Protein AF-A0A7V4EBX0-F1 (afdb_monomer_lite)

Radius of gyration: 22.12 Å; chains: 1; bounding box: 47×31×66 Å

Structure (mmCIF, N/CA/C/O backbone):
data_AF-A0A7V4EBX0-F1
#
_entry.id   AF-A0A7V4EBX0-F1
#
loop_
_atom_site.group_PDB
_atom_site.id
_atom_site.type_symbol
_atom_site.label_atom_id
_atom_site.label_alt_id
_atom_site.label_comp_id
_atom_site.label_asym_id
_atom_site.label_entity_id
_atom_site.label_seq_id
_atom_site.pdbx_PDB_ins_code
_atom_site.Cartn_x
_atom_site.Cartn_y
_atom_site.Cartn_z
_atom_site.occupancy
_atom_site.B_iso_or_equiv
_atom_site.auth_seq_id
_atom_site.auth_comp_id
_atom_site.auth_asym_id
_atom_site.auth_atom_id
_atom_site.pdbx_PDB_model_num
ATOM 1 N N . MET A 1 1 ? -22.750 -4.318 13.304 1.00 51.66 1 MET A N 1
ATOM 2 C CA . MET A 1 1 ? -22.038 -4.734 12.070 1.00 51.66 1 MET A CA 1
ATOM 3 C C . MET A 1 1 ? -20.735 -5.396 12.504 1.00 51.66 1 MET A C 1
ATOM 5 O O . MET A 1 1 ? -20.062 -4.821 13.344 1.00 51.66 1 MET A O 1
ATOM 9 N N . GLY A 1 2 ? -20.426 -6.618 12.056 1.00 66.38 2 GLY A N 1
ATOM 10 C CA . GLY A 1 2 ? -19.280 -7.382 12.578 1.00 66.38 2 GLY A CA 1
ATOM 11 C C . GLY A 1 2 ? -17.924 -6.744 12.249 1.00 66.38 2 GLY A C 1
ATOM 12 O O . GLY A 1 2 ? -17.734 -6.240 11.143 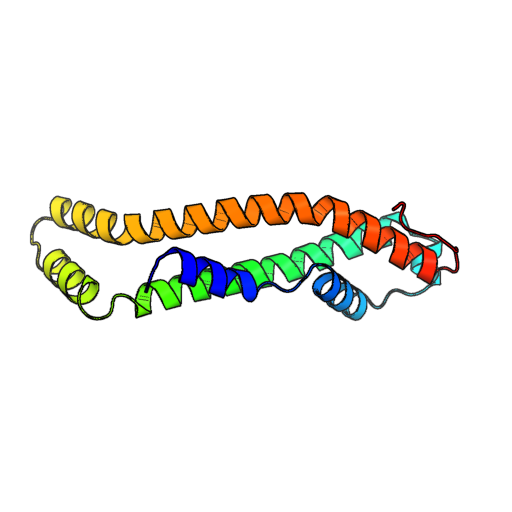1.00 66.38 2 GLY A O 1
ATOM 13 N N . ARG A 1 3 ? -16.987 -6.804 13.201 1.00 66.81 3 ARG A N 1
ATOM 14 C CA . ARG A 1 3 ? -15.627 -6.233 13.151 1.00 66.81 3 ARG A CA 1
ATOM 15 C C . ARG A 1 3 ? -14.859 -6.555 11.856 1.00 66.81 3 ARG A C 1
ATOM 17 O O . ARG A 1 3 ? -14.200 -5.691 11.284 1.00 66.81 3 ARG A O 1
ATOM 24 N N . GLU A 1 4 ? -15.018 -7.773 11.340 1.00 68.50 4 GLU A N 1
ATOM 25 C CA . GLU A 1 4 ? -14.403 -8.226 10.085 1.00 68.50 4 GLU A CA 1
ATOM 26 C C . GLU A 1 4 ? -14.918 -7.501 8.836 1.00 68.50 4 GLU A C 1
ATOM 28 O O . GLU A 1 4 ? -14.140 -7.247 7.916 1.00 68.50 4 GLU A O 1
ATOM 33 N N . LYS A 1 5 ? -16.204 -7.121 8.791 1.00 74.44 5 LYS A N 1
ATOM 34 C CA . LYS A 1 5 ? -16.776 -6.424 7.625 1.00 74.44 5 LYS A CA 1
ATOM 35 C C . LYS A 1 5 ? -16.186 -5.024 7.455 1.00 74.44 5 LYS A C 1
ATOM 37 O O . LYS A 1 5 ? -15.951 -4.601 6.328 1.00 74.44 5 LYS A O 1
ATOM 42 N N . ILE A 1 6 ? -15.898 -4.338 8.561 1.00 73.81 6 ILE A N 1
ATOM 43 C CA . ILE A 1 6 ? -15.278 -3.003 8.555 1.00 73.81 6 ILE A CA 1
ATOM 44 C C . ILE A 1 6 ? -13.859 -3.105 8.001 1.00 73.81 6 ILE A C 1
ATOM 46 O O . ILE A 1 6 ? -13.498 -2.390 7.069 1.00 73.81 6 ILE A O 1
ATOM 50 N N . LEU A 1 7 ? -13.077 -4.057 8.521 1.00 75.00 7 LEU A N 1
ATOM 51 C CA . LEU A 1 7 ? -11.716 -4.296 8.053 1.00 75.00 7 LEU A CA 1
ATOM 52 C C . LEU A 1 7 ? -11.691 -4.669 6.568 1.00 75.00 7 LEU A C 1
ATOM 54 O O . LEU A 1 7 ? -10.834 -4.176 5.841 1.00 75.00 7 LEU A O 1
ATOM 58 N N . GLN A 1 8 ? -12.618 -5.503 6.088 1.00 79.00 8 GLN A N 1
ATOM 59 C CA . GLN A 1 8 ? -12.699 -5.828 4.660 1.00 79.00 8 GLN A CA 1
ATOM 60 C C . GLN A 1 8 ? -13.064 -4.616 3.794 1.00 79.00 8 GLN A C 1
ATOM 62 O O . GLN A 1 8 ? -12.412 -4.397 2.773 1.00 79.00 8 GLN A O 1
ATOM 67 N N . SER A 1 9 ? -14.039 -3.807 4.216 1.00 77.44 9 SER A N 1
ATOM 68 C CA . SER A 1 9 ? -14.436 -2.587 3.505 1.00 77.44 9 SER A CA 1
ATOM 69 C C . SER A 1 9 ? -13.260 -1.622 3.365 1.00 77.44 9 SER A C 1
ATOM 71 O O . SER A 1 9 ? -12.912 -1.220 2.258 1.00 77.44 9 SER A O 1
ATOM 73 N N . VAL A 1 10 ? -12.573 -1.328 4.468 1.00 78.81 10 VAL A N 1
ATOM 74 C CA . VAL A 1 10 ? -11.417 -0.421 4.483 1.00 78.81 10 VAL A CA 1
ATOM 75 C C . VAL A 1 10 ? -10.262 -0.969 3.634 1.00 78.81 10 VAL A C 1
ATOM 77 O O . VAL A 1 10 ? -9.629 -0.237 2.877 1.00 78.81 10 VAL A O 1
ATOM 80 N N . LYS A 1 11 ? -10.012 -2.284 3.684 1.00 77.38 11 LYS A N 1
ATOM 81 C CA . LYS A 1 11 ? -8.982 -2.941 2.861 1.00 77.38 11 LYS A CA 1
ATOM 82 C C . LYS A 1 11 ? -9.264 -2.876 1.364 1.00 77.38 11 LYS A C 1
ATOM 84 O O . LYS A 1 11 ? -8.302 -2.946 0.600 1.00 77.38 11 LYS A O 1
ATOM 89 N N . SER A 1 12 ? -10.535 -2.835 0.964 1.00 80.69 12 SER A N 1
ATOM 90 C CA . SER A 1 12 ? -10.944 -2.799 -0.445 1.00 80.69 12 SER A CA 1
ATOM 91 C C . SER A 1 12 ? -10.681 -1.446 -1.108 1.00 80.69 12 SER A C 1
ATOM 93 O O . SER A 1 12 ? -10.596 -1.368 -2.330 1.00 80.69 12 SER A O 1
ATOM 95 N N . GLU A 1 13 ? -10.479 -0.397 -0.309 1.00 78.81 13 GLU A N 1
ATOM 96 C CA . GLU A 1 13 ? -10.147 0.933 -0.816 1.00 78.81 13 GLU A CA 1
ATOM 97 C C . GLU A 1 13 ? -8.696 1.070 -1.263 1.00 78.81 13 GLU A C 1
ATOM 99 O O . GLU A 1 13 ? -8.379 1.948 -2.064 1.00 78.81 13 GLU A O 1
ATOM 104 N N . ILE A 1 14 ? -7.812 0.204 -0.760 1.00 82.19 14 ILE A N 1
ATOM 105 C CA . ILE A 1 14 ? -6.422 0.181 -1.197 1.00 82.19 14 ILE A CA 1
ATOM 106 C C . ILE A 1 14 ? -6.390 -0.460 -2.587 1.00 82.19 14 ILE A C 1
ATOM 108 O O . ILE A 1 14 ? -6.723 -1.645 -2.721 1.00 82.19 14 ILE A O 1
ATOM 112 N N . PRO A 1 15 ? -5.987 0.290 -3.624 1.00 84.94 15 PRO A N 1
ATOM 113 C CA . PRO A 1 15 ? -5.994 -0.217 -4.980 1.00 84.94 15 PRO A CA 1
ATOM 114 C C . PRO A 1 15 ? -5.003 -1.369 -5.164 1.00 84.94 15 PRO A C 1
ATOM 116 O O . PRO A 1 15 ? -4.043 -1.552 -4.412 1.00 84.94 15 PRO A O 1
ATOM 119 N N . SER A 1 16 ? -5.240 -2.157 -6.213 1.00 87.56 16 SER A N 1
ATOM 120 C CA . SER A 1 16 ? -4.327 -3.224 -6.622 1.00 87.56 16 SER A CA 1
ATOM 121 C C . SER A 1 16 ? -2.923 -2.688 -6.917 1.00 87.56 16 SER A C 1
ATOM 123 O O . SER A 1 16 ? -2.763 -1.536 -7.324 1.00 87.56 16 SER A O 1
ATOM 125 N N . VAL A 1 17 ? -1.925 -3.567 -6.812 1.00 85.88 17 VAL A N 1
ATOM 126 C CA . VAL A 1 17 ? -0.529 -3.252 -7.147 1.00 85.88 17 VAL A CA 1
ATOM 127 C C . VAL A 1 17 ? -0.401 -2.664 -8.552 1.00 85.88 17 VAL A C 1
ATOM 129 O O . VAL A 1 17 ? 0.304 -1.681 -8.725 1.00 85.88 17 VAL A O 1
ATOM 132 N N . ASP A 1 18 ? -1.114 -3.214 -9.537 1.00 87.06 18 ASP A N 1
ATOM 133 C CA . ASP A 1 18 ? -1.055 -2.739 -10.925 1.00 87.06 18 ASP A CA 1
ATOM 134 C C . ASP A 1 18 ? -1.478 -1.281 -11.058 1.00 87.06 18 ASP A C 1
ATOM 136 O O . ASP A 1 18 ? -0.736 -0.475 -11.610 1.00 87.06 18 ASP A O 1
ATOM 140 N N . LYS A 1 19 ? -2.615 -0.922 -10.458 1.00 90.69 19 LYS A N 1
ATOM 141 C CA . LYS A 1 19 ? -3.118 0.453 -10.468 1.00 90.69 19 LYS A CA 1
ATOM 142 C C . LYS A 1 19 ? -2.136 1.436 -9.816 1.00 90.69 19 LYS A C 1
ATOM 144 O O . LYS A 1 19 ? -1.889 2.500 -10.368 1.00 90.69 19 LYS A O 1
ATOM 149 N N . ILE A 1 20 ? -1.512 1.061 -8.697 1.00 90.44 20 ILE A N 1
ATOM 150 C CA . ILE A 1 20 ? -0.490 1.897 -8.036 1.00 90.44 20 ILE A CA 1
ATOM 151 C C . ILE A 1 20 ? 0.736 2.081 -8.938 1.00 90.44 20 ILE A C 1
ATOM 153 O O . ILE A 1 20 ? 1.277 3.180 -9.039 1.00 90.44 20 ILE A O 1
ATOM 157 N N . LEU A 1 21 ? 1.181 1.014 -9.607 1.00 91.38 21 LEU A N 1
ATOM 158 C CA . LEU A 1 21 ? 2.309 1.085 -10.536 1.00 91.38 21 LEU A CA 1
ATOM 159 C C . LEU A 1 21 ? 1.981 1.912 -11.785 1.00 91.38 21 LEU A C 1
ATOM 161 O O . LEU A 1 21 ? 2.869 2.538 -12.359 1.00 91.38 21 LEU A O 1
ATOM 165 N N . GLU A 1 22 ? 0.730 1.920 -12.237 1.00 92.75 22 GLU A N 1
ATOM 166 C CA . GLU A 1 22 ? 0.279 2.799 -13.316 1.00 92.75 22 GLU A CA 1
ATOM 167 C C . GLU A 1 22 ? 0.237 4.265 -12.892 1.00 92.75 22 GLU A C 1
ATOM 169 O O . GLU A 1 22 ? 0.758 5.108 -13.620 1.00 92.75 22 GLU A O 1
ATOM 174 N N . GLU A 1 23 ? -0.306 4.566 -11.711 1.00 92.94 23 GLU A N 1
ATOM 175 C CA . GLU A 1 23 ? -0.303 5.917 -11.137 1.00 92.94 23 GLU A CA 1
ATOM 176 C C . GLU A 1 23 ? 1.136 6.447 -11.009 1.00 92.94 23 GLU A C 1
ATOM 178 O O . GLU A 1 23 ? 1.466 7.485 -11.585 1.00 92.94 23 GLU A O 1
ATOM 183 N N . ALA A 1 24 ? 2.032 5.671 -10.390 1.00 93.31 24 ALA A N 1
ATOM 184 C CA . ALA A 1 24 ? 3.445 6.028 -10.259 1.00 93.31 24 ALA A CA 1
ATOM 185 C C . ALA A 1 24 ? 4.132 6.245 -11.620 1.00 93.31 24 ALA A C 1
ATOM 187 O O . ALA A 1 24 ? 4.899 7.193 -11.792 1.00 93.31 24 ALA A O 1
ATOM 188 N N . TRP A 1 25 ? 3.841 5.397 -12.610 1.00 92.75 25 TRP A N 1
ATOM 189 C CA . TRP A 1 25 ? 4.390 5.541 -13.960 1.00 92.75 25 TRP A CA 1
ATOM 190 C C . TRP A 1 25 ? 3.967 6.854 -14.629 1.00 92.75 25 TRP A C 1
ATOM 192 O O . TRP A 1 25 ? 4.792 7.541 -15.238 1.00 92.75 25 TRP A O 1
ATOM 202 N N . ASN A 1 26 ? 2.686 7.201 -14.508 1.00 93.19 26 ASN A N 1
ATOM 203 C CA . ASN A 1 26 ? 2.115 8.404 -15.107 1.00 93.19 26 ASN A CA 1
ATOM 204 C C . ASN A 1 26 ? 2.664 9.686 -14.462 1.00 93.19 26 ASN A C 1
ATOM 206 O O . ASN A 1 26 ? 2.822 10.696 -15.151 1.00 93.19 26 ASN A O 1
ATOM 210 N N . GLU A 1 27 ? 2.992 9.643 -13.169 1.00 93.06 27 GLU A N 1
ATOM 211 C CA . GLU A 1 27 ? 3.610 10.763 -12.456 1.00 93.06 27 GLU A CA 1
ATOM 212 C C . GLU A 1 27 ? 5.089 10.955 -12.808 1.00 93.06 27 GLU A C 1
ATOM 214 O O . GLU A 1 27 ? 5.524 12.085 -13.036 1.00 93.06 27 GLU A O 1
ATOM 219 N N . LEU A 1 28 ? 5.862 9.867 -12.890 1.00 91.06 28 LEU A N 1
ATOM 220 C CA . LEU A 1 28 ? 7.315 9.928 -13.102 1.00 91.06 28 LEU A CA 1
ATOM 221 C C . LEU A 1 28 ? 7.712 10.368 -14.513 1.00 91.06 28 LEU A C 1
ATOM 223 O O . LEU A 1 28 ? 8.821 10.869 -14.700 1.00 91.06 28 LEU A O 1
ATOM 227 N N . LYS A 1 29 ? 6.826 10.184 -15.504 1.00 92.31 29 LYS A N 1
ATOM 228 C CA . LYS A 1 29 ? 7.003 10.644 -16.898 1.00 92.31 29 LYS A CA 1
ATOM 229 C C . LYS A 1 29 ? 8.402 10.348 -17.454 1.00 92.31 29 LYS A C 1
ATOM 231 O O . LYS A 1 29 ? 9.048 11.207 -18.059 1.00 92.31 29 LYS A O 1
ATOM 236 N N . PHE A 1 30 ? 8.891 9.128 -17.232 1.00 92.44 30 PHE A N 1
ATOM 237 C CA . PHE A 1 30 ? 10.244 8.754 -17.627 1.00 92.44 30 PHE A CA 1
ATOM 238 C C . PHE A 1 30 ? 10.487 8.933 -19.128 1.00 92.44 30 PHE A C 1
ATOM 240 O O . PHE A 1 30 ? 9.650 8.615 -19.972 1.00 92.44 30 PHE A O 1
ATOM 247 N N . THR A 1 31 ? 11.698 9.369 -19.473 1.00 93.00 31 THR A N 1
ATOM 248 C CA . THR A 1 31 ? 12.163 9.387 -20.862 1.00 93.00 31 THR A CA 1
ATOM 249 C C . THR A 1 31 ? 12.932 8.106 -21.170 1.00 93.00 31 THR A C 1
ATOM 251 O O . THR A 1 31 ? 13.679 7.595 -20.333 1.00 93.00 31 THR A O 1
ATOM 254 N N . ARG A 1 32 ? 12.811 7.588 -22.401 1.00 91.25 32 ARG A N 1
ATOM 255 C CA . ARG A 1 32 ? 13.548 6.378 -22.818 1.00 91.25 32 ARG A CA 1
ATOM 256 C C . ARG A 1 32 ? 15.059 6.510 -22.629 1.00 91.25 32 ARG A C 1
A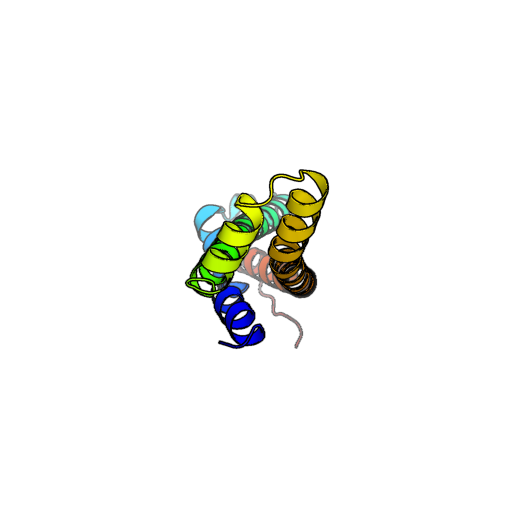TOM 258 O O . ARG A 1 32 ? 15.713 5.553 -22.228 1.00 91.25 32 ARG A O 1
ATOM 265 N N . ASN A 1 33 ? 15.610 7.693 -22.903 1.00 93.25 33 ASN A N 1
ATOM 266 C CA . ASN A 1 33 ? 17.042 7.956 -22.760 1.00 93.25 33 ASN A CA 1
ATOM 267 C C . ASN A 1 33 ? 17.495 7.864 -21.295 1.00 93.25 33 ASN A C 1
ATOM 269 O O . ASN A 1 33 ? 18.532 7.267 -21.016 1.00 93.25 33 ASN A O 1
ATOM 273 N N . PHE A 1 34 ? 16.697 8.401 -20.365 1.00 92.38 34 PHE A N 1
ATOM 274 C CA . PHE A 1 34 ? 16.971 8.303 -18.934 1.00 92.38 34 PHE A CA 1
ATOM 275 C C . PHE A 1 34 ? 16.952 6.849 -18.458 1.00 92.38 34 PHE A C 1
ATOM 277 O O . PHE A 1 34 ? 17.927 6.400 -17.866 1.00 92.38 34 PHE A O 1
ATOM 284 N N . VAL A 1 35 ? 15.908 6.082 -18.790 1.00 92.50 35 VAL A N 1
ATOM 285 C CA . VAL A 1 35 ? 15.806 4.674 -18.363 1.00 92.50 35 VAL A CA 1
ATOM 286 C C . VAL A 1 35 ? 16.944 3.829 -18.940 1.00 92.50 35 VAL A C 1
ATOM 288 O O . VAL A 1 35 ? 17.489 2.976 -18.249 1.00 92.50 35 VAL A O 1
ATOM 291 N N . LYS A 1 36 ? 17.358 4.087 -20.188 1.00 92.69 36 LYS A N 1
ATOM 292 C CA . LYS A 1 36 ? 18.451 3.344 -20.829 1.00 92.69 36 LYS A CA 1
ATOM 293 C C . LYS A 1 36 ? 19.820 3.639 -20.204 1.00 92.69 36 LYS A C 1
ATOM 295 O O . LYS A 1 36 ? 20.633 2.729 -20.093 1.00 92.69 36 LYS A O 1
ATOM 300 N N . LYS A 1 37 ? 20.092 4.895 -19.829 1.00 93.00 37 LYS A N 1
ATOM 301 C CA . LYS A 1 37 ? 21.385 5.309 -19.252 1.00 93.00 37 LYS A CA 1
ATOM 302 C C . LYS A 1 37 ? 21.465 5.096 -17.739 1.00 93.00 37 LYS A C 1
ATOM 304 O O . LYS A 1 37 ? 22.538 4.796 -17.231 1.00 93.00 37 LYS A O 1
ATOM 309 N N . CYS A 1 38 ? 20.340 5.236 -17.043 1.00 94.12 38 CYS A N 1
ATOM 310 C CA . CYS A 1 38 ? 20.250 5.256 -15.584 1.00 94.12 38 CYS A CA 1
ATOM 311 C C . CYS A 1 38 ? 19.184 4.270 -15.081 1.00 94.12 38 CYS A C 1
ATOM 313 O O . CYS A 1 38 ? 18.326 4.630 -14.275 1.00 94.12 38 CYS A O 1
ATOM 315 N N . PHE A 1 39 ? 19.216 3.023 -15.563 1.00 93.75 39 PHE A N 1
ATOM 316 C CA . PHE A 1 39 ? 18.184 2.022 -15.264 1.00 93.75 39 PHE A CA 1
ATOM 317 C C . PHE A 1 39 ? 17.988 1.792 -13.759 1.00 93.75 39 PHE A C 1
ATOM 319 O O . PHE A 1 39 ? 16.858 1.799 -13.281 1.00 93.75 39 PHE A O 1
ATOM 326 N N . GLY A 1 40 ? 19.081 1.647 -13.000 1.00 92.06 40 GLY A N 1
ATOM 327 C CA . GLY A 1 40 ? 19.016 1.455 -11.547 1.00 92.06 40 GLY A CA 1
ATOM 328 C C . GLY A 1 40 ? 18.354 2.630 -10.822 1.00 92.06 40 GLY A C 1
ATOM 329 O O . GLY A 1 40 ? 17.506 2.425 -9.962 1.00 92.06 40 GLY A O 1
ATOM 330 N N . SER A 1 41 ? 18.662 3.866 -11.223 1.00 93.31 41 SER A N 1
ATOM 331 C CA . SER A 1 41 ? 18.010 5.057 -10.666 1.00 93.31 41 SER A CA 1
ATOM 332 C C . SER A 1 41 ? 16.530 5.125 -11.041 1.00 93.31 41 SER A C 1
ATOM 334 O O . SER A 1 41 ? 15.707 5.466 -10.200 1.00 93.31 41 SER A O 1
ATOM 336 N N . ALA A 1 42 ? 16.172 4.772 -12.280 1.00 92.94 42 ALA A N 1
ATOM 337 C CA . ALA A 1 42 ? 14.775 4.710 -12.706 1.00 92.94 42 ALA A CA 1
ATOM 338 C C . ALA A 1 42 ? 13.980 3.662 -11.910 1.00 92.94 42 ALA A C 1
ATOM 340 O O . ALA A 1 42 ? 12.839 3.919 -11.540 1.00 92.94 42 ALA A O 1
ATOM 341 N N . LEU A 1 43 ? 14.593 2.514 -11.612 1.00 93.50 43 LEU A N 1
ATOM 342 C CA . LEU A 1 43 ? 14.014 1.454 -10.790 1.00 93.50 43 LEU A CA 1
ATOM 343 C C . LEU A 1 43 ? 13.733 1.932 -9.359 1.00 93.50 43 LEU A C 1
ATOM 345 O O . LEU A 1 43 ? 12.602 1.797 -8.898 1.00 93.50 43 LEU A O 1
ATOM 349 N N . ILE A 1 44 ? 14.726 2.540 -8.702 1.00 92.12 44 ILE A N 1
ATOM 350 C CA . ILE A 1 44 ? 14.590 3.069 -7.334 1.00 92.12 44 ILE A CA 1
ATOM 351 C C . ILE A 1 44 ? 13.502 4.147 -7.282 1.00 92.12 44 ILE A C 1
ATOM 353 O O . ILE A 1 44 ? 12.579 4.041 -6.484 1.00 92.12 44 ILE A O 1
ATOM 357 N N . LEU A 1 45 ? 13.545 5.130 -8.189 1.00 93.00 45 LEU A N 1
ATOM 358 C CA . LEU A 1 45 ? 12.551 6.211 -8.235 1.00 93.00 45 LEU A CA 1
ATOM 359 C C . LEU A 1 45 ? 11.128 5.686 -8.454 1.00 93.00 45 LEU A C 1
ATOM 361 O O . LEU A 1 45 ? 10.167 6.220 -7.898 1.00 93.00 45 LEU A O 1
ATOM 365 N N . PHE A 1 46 ? 10.979 4.641 -9.270 1.00 93.88 46 PHE A N 1
ATOM 366 C CA . PHE A 1 46 ? 9.684 4.014 -9.496 1.00 93.88 46 PHE A CA 1
ATOM 367 C C . PHE A 1 46 ? 9.187 3.296 -8.240 1.00 93.88 46 PHE A C 1
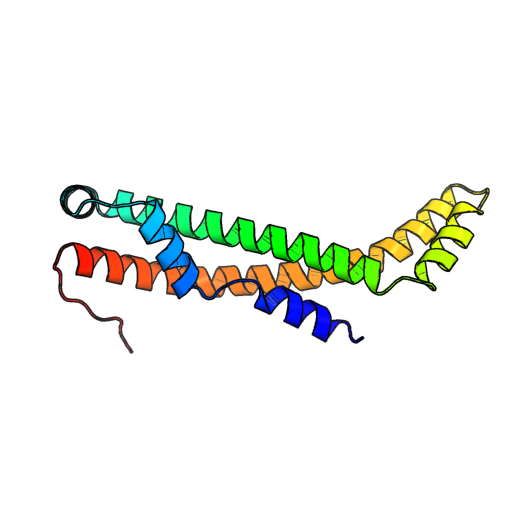ATOM 369 O O . PHE A 1 46 ? 8.046 3.505 -7.822 1.00 93.88 46 PHE A O 1
ATOM 376 N N . GLU A 1 47 ? 10.035 2.501 -7.592 1.00 90.62 47 GLU A N 1
ATOM 377 C CA . GLU A 1 47 ? 9.669 1.833 -6.345 1.00 90.62 47 GLU A CA 1
ATOM 378 C C . GLU A 1 47 ? 9.295 2.840 -5.246 1.00 90.62 47 GLU A C 1
ATOM 380 O O . GLU A 1 47 ? 8.246 2.698 -4.612 1.00 90.62 47 GLU A O 1
ATOM 385 N N . GLU A 1 48 ? 10.102 3.886 -5.059 1.00 92.00 48 GLU A N 1
ATOM 386 C CA . GLU A 1 48 ? 9.867 4.940 -4.071 1.00 92.00 48 GLU A CA 1
ATOM 387 C C . GLU A 1 48 ? 8.521 5.626 -4.295 1.00 92.00 48 GLU A C 1
ATOM 389 O O . GLU A 1 48 ? 7.717 5.728 -3.363 1.00 92.00 48 GLU A O 1
ATOM 394 N N . LYS A 1 49 ? 8.225 6.017 -5.540 1.00 93.19 49 LYS A N 1
ATOM 395 C CA . LYS A 1 49 ? 6.954 6.661 -5.880 1.00 93.19 49 LYS A CA 1
ATOM 396 C C . LYS A 1 49 ? 5.758 5.729 -5.680 1.00 93.19 49 LYS A C 1
ATOM 398 O O . LYS A 1 49 ? 4.744 6.129 -5.113 1.00 93.19 49 LYS A O 1
ATOM 403 N N . ALA A 1 50 ? 5.868 4.468 -6.097 1.00 91.06 50 ALA A N 1
ATOM 404 C CA . ALA A 1 50 ? 4.816 3.478 -5.868 1.00 91.06 50 ALA A CA 1
ATOM 405 C C . ALA A 1 50 ? 4.580 3.231 -4.365 1.00 91.06 50 ALA A C 1
ATOM 407 O O . ALA A 1 50 ? 3.449 3.005 -3.924 1.00 91.06 50 ALA A O 1
ATOM 408 N N . ASN A 1 51 ? 5.642 3.284 -3.559 1.00 89.56 51 ASN A N 1
ATOM 409 C CA . ASN A 1 51 ? 5.547 3.158 -2.114 1.00 89.56 51 ASN A CA 1
ATOM 410 C C . ASN A 1 51 ? 4.894 4.385 -1.460 1.00 89.56 51 ASN A C 1
ATOM 412 O O . ASN A 1 51 ? 4.084 4.213 -0.550 1.00 89.56 51 ASN A O 1
ATOM 416 N N . GLU A 1 52 ? 5.205 5.590 -1.934 1.00 90.88 52 GLU A N 1
ATOM 417 C CA . GLU A 1 52 ? 4.579 6.844 -1.500 1.00 90.88 52 GLU A CA 1
ATOM 418 C C . GLU A 1 52 ? 3.063 6.821 -1.736 1.00 90.88 52 GLU A C 1
ATOM 420 O O . GLU A 1 52 ? 2.295 6.938 -0.782 1.00 90.88 52 GLU A O 1
ATOM 425 N N . ILE A 1 53 ? 2.636 6.534 -2.971 1.00 90.69 53 ILE A N 1
ATOM 426 C CA . ILE A 1 53 ? 1.215 6.454 -3.343 1.00 90.69 53 ILE A CA 1
ATOM 427 C C . ILE A 1 53 ? 0.479 5.441 -2.462 1.00 90.69 53 ILE A C 1
ATOM 429 O O . ILE A 1 53 ? -0.588 5.718 -1.913 1.00 90.69 53 ILE A O 1
ATOM 433 N N . TYR A 1 54 ? 1.062 4.258 -2.268 1.00 88.31 54 TYR A N 1
ATOM 434 C CA . TYR A 1 54 ? 0.468 3.243 -1.402 1.00 88.31 54 TYR A CA 1
ATOM 435 C C . TYR A 1 54 ? 0.342 3.697 0.056 1.00 88.31 54 TYR A C 1
ATOM 437 O O . TYR A 1 54 ? -0.688 3.438 0.676 1.00 88.31 54 TYR A O 1
ATOM 445 N N . ARG A 1 55 ? 1.353 4.383 0.608 1.00 86.62 55 ARG A N 1
ATOM 446 C CA . ARG A 1 55 ? 1.289 4.926 1.974 1.00 86.62 55 ARG A CA 1
ATOM 447 C C . ARG A 1 55 ? 0.168 5.944 2.121 1.00 86.62 55 ARG A C 1
ATOM 449 O O . ARG A 1 55 ? -0.469 5.989 3.169 1.00 86.62 55 ARG A O 1
ATOM 456 N N . ASP A 1 56 ? -0.105 6.732 1.091 1.00 88.81 56 ASP A N 1
ATOM 457 C CA . ASP A 1 56 ? -1.213 7.683 1.127 1.00 88.81 56 ASP A CA 1
ATOM 458 C C . ASP A 1 56 ? -2.577 6.987 1.098 1.00 88.81 56 ASP A C 1
ATOM 460 O O . ASP A 1 56 ? -3.490 7.402 1.816 1.00 88.81 56 ASP A O 1
ATOM 464 N N . TYR A 1 57 ? -2.712 5.879 0.363 1.00 88.88 57 TYR A N 1
ATOM 465 C CA . TYR A 1 57 ? -3.894 5.020 0.469 1.00 88.88 57 TYR A CA 1
ATOM 466 C C . TYR A 1 57 ? -4.004 4.342 1.845 1.00 88.88 57 TYR A C 1
ATOM 468 O O . TYR A 1 57 ? -5.102 4.305 2.396 1.00 88.88 57 TYR A O 1
ATOM 476 N N . GLU A 1 58 ? -2.902 3.867 2.442 1.00 84.25 58 GLU A N 1
ATOM 477 C CA . GLU A 1 58 ? -2.907 3.314 3.810 1.00 84.25 58 GLU A CA 1
ATOM 478 C C . GLU A 1 58 ? -3.378 4.351 4.838 1.00 84.25 58 GLU A C 1
ATOM 480 O O . GLU A 1 58 ? -4.235 4.048 5.667 1.00 84.25 58 GLU A O 1
ATOM 485 N N . LYS A 1 59 ? -2.884 5.593 4.754 1.00 85.50 59 LYS A N 1
ATOM 486 C CA . LYS A 1 59 ? -3.324 6.688 5.632 1.00 85.50 59 LYS A CA 1
ATOM 487 C C . LYS A 1 59 ? -4.818 6.966 5.481 1.00 85.50 59 LYS A C 1
ATOM 489 O O . LYS A 1 59 ? -5.522 7.053 6.482 1.00 85.50 59 LYS A O 1
ATOM 494 N N . LYS A 1 60 ? -5.319 7.080 4.245 1.00 86.38 60 LYS A N 1
ATOM 495 C CA . LYS A 1 60 ? -6.753 7.302 3.976 1.00 86.38 60 LYS A CA 1
ATOM 496 C C . LYS A 1 60 ? -7.612 6.158 4.514 1.00 86.38 60 LYS A C 1
ATOM 498 O O . LYS A 1 60 ? -8.655 6.404 5.115 1.00 86.38 60 LYS A O 1
ATOM 503 N N . ALA A 1 61 ? -7.151 4.921 4.346 1.00 85.38 61 ALA A N 1
ATOM 504 C CA . ALA A 1 61 ? -7.812 3.738 4.877 1.00 85.38 61 ALA A CA 1
ATOM 505 C C . ALA A 1 61 ? -7.871 3.764 6.416 1.00 85.38 61 ALA A C 1
ATOM 507 O O . ALA A 1 61 ? -8.919 3.481 6.992 1.00 85.38 61 ALA A O 1
ATOM 508 N N . LEU A 1 62 ? -6.791 4.174 7.089 1.00 82.50 62 LEU A N 1
ATOM 509 C CA . LEU A 1 62 ? -6.761 4.306 8.548 1.00 82.50 62 LEU A CA 1
ATOM 510 C C . LEU A 1 62 ? -7.707 5.408 9.058 1.00 82.50 62 LEU A C 1
ATOM 512 O O . LEU A 1 62 ? -8.420 5.204 10.042 1.00 82.50 62 LEU A O 1
ATOM 516 N N . VAL A 1 63 ? -7.759 6.558 8.377 1.00 82.38 63 VAL A N 1
ATOM 517 C CA . VAL A 1 63 ? -8.712 7.635 8.703 1.00 82.38 63 VAL A CA 1
ATOM 518 C C . VAL A 1 63 ? -10.143 7.114 8.610 1.00 82.38 63 VAL A C 1
ATOM 520 O O . VAL A 1 63 ? -10.893 7.222 9.576 1.00 82.38 63 VAL A O 1
ATOM 523 N N . LYS A 1 64 ? -10.494 6.428 7.520 1.00 83.12 64 LYS A N 1
ATOM 524 C CA . LYS A 1 64 ? -11.822 5.821 7.374 1.00 83.12 64 LYS A CA 1
ATOM 525 C C . LYS A 1 64 ? -12.116 4.728 8.389 1.00 83.12 64 LYS A C 1
ATOM 527 O O . LYS A 1 64 ? -13.247 4.621 8.844 1.00 83.12 64 LYS A O 1
ATOM 532 N N . LEU A 1 65 ? -11.130 3.915 8.770 1.00 83.25 65 LEU A N 1
ATOM 533 C CA . LEU A 1 65 ? -11.301 2.941 9.853 1.00 83.25 65 LEU A CA 1
ATOM 534 C C . LEU A 1 65 ? -11.700 3.644 11.156 1.00 83.25 65 LEU A C 1
ATOM 536 O O . LEU A 1 65 ? -12.564 3.151 11.880 1.00 83.25 65 LEU A O 1
ATOM 540 N N . SER A 1 66 ? -11.093 4.802 11.417 1.00 79.44 66 SER A N 1
ATOM 541 C CA . SER A 1 66 ? -11.385 5.644 12.578 1.00 79.44 66 SER A CA 1
ATOM 542 C C . SER A 1 66 ? -12.795 6.233 12.489 1.00 79.44 66 SER A C 1
ATOM 544 O O . SER A 1 66 ? -13.558 6.126 13.443 1.00 79.44 66 SER A O 1
ATOM 546 N N . GLU A 1 67 ? -13.178 6.777 11.331 1.00 81.25 67 GLU A N 1
ATOM 547 C CA . GLU A 1 67 ? -14.526 7.306 11.073 1.00 81.25 67 GLU A CA 1
ATOM 548 C C . GLU A 1 67 ? -15.600 6.224 11.231 1.00 81.25 67 GLU A C 1
ATOM 550 O O . GLU A 1 67 ? -16.550 6.407 11.989 1.00 81.25 67 GLU A O 1
ATOM 555 N N . TYR A 1 68 ? -15.421 5.057 10.604 1.00 79.31 68 TYR A N 1
ATOM 556 C CA . TYR A 1 68 ? -16.348 3.933 10.741 1.00 79.31 68 TYR A CA 1
ATOM 557 C C . TYR A 1 68 ? -16.450 3.446 12.180 1.00 79.31 68 TYR A C 1
ATOM 559 O O . TYR A 1 68 ? -17.549 3.134 12.643 1.00 79.31 68 TYR A O 1
ATOM 567 N N . TRP A 1 69 ? -15.322 3.374 12.893 1.00 77.62 69 TRP A N 1
ATOM 568 C CA . TRP A 1 69 ? -15.342 3.032 14.307 1.00 77.62 69 TRP A CA 1
ATOM 569 C C . TRP A 1 69 ? -16.158 4.056 15.095 1.00 77.62 69 TRP A C 1
ATOM 571 O O . TRP A 1 69 ? -17.028 3.639 15.838 1.00 77.62 69 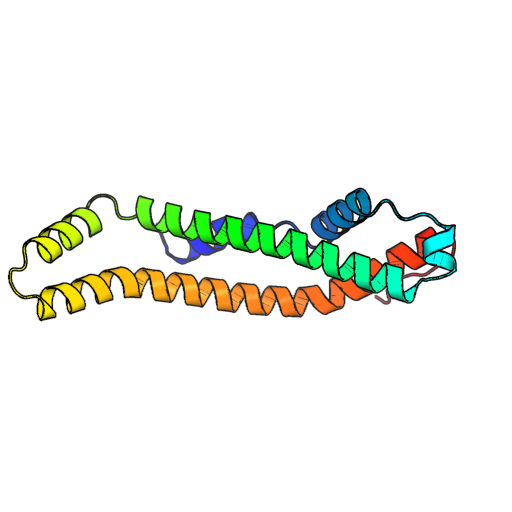TRP A O 1
ATOM 581 N N . ILE A 1 70 ? -15.992 5.363 14.879 1.00 74.94 70 ILE A N 1
ATOM 582 C CA . ILE A 1 70 ? -16.803 6.400 15.546 1.00 74.94 70 ILE A CA 1
ATOM 583 C C . ILE A 1 70 ? -18.296 6.269 15.188 1.00 74.94 70 ILE A C 1
ATOM 585 O O . ILE A 1 70 ? -19.167 6.377 16.054 1.00 74.94 70 ILE A O 1
ATOM 589 N N . GLU A 1 71 ? -18.624 6.015 13.921 1.00 74.81 71 GLU A N 1
ATOM 590 C CA . GLU A 1 71 ? -20.010 5.922 13.447 1.00 74.81 71 GLU A CA 1
ATOM 591 C C . GLU A 1 71 ? -20.774 4.710 13.980 1.00 74.81 71 GLU A C 1
ATOM 593 O O . GLU A 1 71 ? -21.993 4.782 14.163 1.00 74.81 71 GLU A O 1
ATOM 598 N N . LEU A 1 72 ? -20.078 3.606 14.249 1.00 71.50 72 LEU A N 1
ATOM 599 C CA . LEU A 1 72 ? -20.664 2.405 14.845 1.00 71.50 72 LEU A CA 1
ATOM 600 C C . LEU A 1 72 ? -21.111 2.606 16.290 1.00 71.50 72 LEU A C 1
ATOM 602 O O . LEU A 1 72 ? -21.863 1.794 16.819 1.00 71.50 72 LEU A O 1
ATOM 606 N N . GLN A 1 73 ? -20.668 3.689 16.916 1.00 68.56 73 GLN A N 1
ATOM 607 C CA . GLN A 1 73 ? -20.637 3.819 18.362 1.00 68.56 73 GLN A CA 1
ATOM 608 C C . GLN A 1 73 ? -21.677 4.820 18.894 1.00 68.56 73 GLN A C 1
ATOM 610 O O . GLN A 1 73 ? -21.588 5.315 20.017 1.00 68.56 73 GLN A O 1
ATOM 615 N N . LYS A 1 74 ? -22.697 5.123 18.078 1.00 66.44 74 LYS A N 1
ATOM 616 C CA . LYS A 1 74 ? -23.541 6.319 18.220 1.00 66.44 74 LYS A CA 1
ATOM 617 C C . LYS A 1 74 ? -24.354 6.447 19.510 1.00 66.44 74 LYS A C 1
ATOM 619 O O . LYS A 1 74 ? -24.558 7.587 19.910 1.00 66.44 74 LYS A O 1
ATOM 624 N N . GLU A 1 75 ? -24.770 5.365 20.163 1.00 68.81 75 GLU A N 1
ATOM 625 C CA . GLU A 1 75 ? -25.480 5.450 21.457 1.00 68.81 75 GLU A CA 1
ATOM 626 C C . GLU A 1 75 ? -24.678 4.836 22.604 1.00 68.81 75 GLU A C 1
ATOM 628 O O . GLU A 1 75 ? -24.555 5.428 23.673 1.00 68.81 75 GLU A O 1
ATOM 633 N N . GLU A 1 76 ? -24.051 3.685 22.373 1.00 69.00 76 GLU A N 1
ATOM 634 C CA . GLU A 1 76 ? -23.366 2.946 23.430 1.00 69.00 76 GLU A CA 1
ATOM 635 C C . GLU A 1 76 ? -22.076 3.627 23.907 1.00 69.00 76 GLU A C 1
ATOM 637 O O . GLU A 1 76 ? -21.897 3.787 25.113 1.00 69.00 76 GLU A O 1
ATOM 642 N N . ILE A 1 77 ? -21.211 4.114 23.007 1.00 70.75 77 ILE A N 1
ATOM 643 C CA . ILE A 1 77 ? -20.019 4.876 23.424 1.00 70.75 77 ILE A CA 1
ATOM 644 C C . ILE A 1 77 ? -20.376 6.277 23.860 1.00 70.75 77 ILE A C 1
ATOM 646 O O . ILE A 1 77 ? -19.732 6.774 24.770 1.00 70.75 77 ILE A O 1
ATOM 650 N N . LYS A 1 78 ? -21.391 6.929 23.283 1.00 70.50 78 LYS A N 1
ATOM 651 C CA . LYS A 1 78 ? -21.822 8.229 23.819 1.00 70.50 78 LYS A CA 1
ATOM 652 C C . LYS A 1 78 ? -22.263 8.097 25.268 1.00 70.50 78 LYS A C 1
ATOM 654 O O . LYS A 1 78 ? -21.868 8.926 26.079 1.00 70.50 78 LYS A O 1
ATOM 659 N N . ARG A 1 79 ? -23.016 7.041 25.593 1.00 75.56 79 ARG A N 1
ATOM 660 C CA . ARG A 1 79 ? -23.384 6.709 26.968 1.00 75.56 79 ARG A CA 1
ATOM 661 C C . ARG A 1 79 ? -22.149 6.391 27.815 1.00 75.56 79 ARG A C 1
ATOM 663 O O . ARG A 1 79 ? -21.964 7.044 28.831 1.00 75.56 79 ARG A O 1
ATOM 670 N N . ARG A 1 80 ? -21.264 5.487 27.369 1.00 74.19 80 ARG A N 1
ATOM 671 C CA . ARG A 1 80 ? -20.035 5.125 28.109 1.00 74.19 80 ARG A CA 1
ATOM 672 C C . ARG A 1 80 ? -19.098 6.319 28.317 1.00 74.19 80 ARG A C 1
ATOM 674 O O . ARG A 1 80 ? -18.537 6.456 29.394 1.00 74.19 80 ARG A O 1
ATOM 681 N N . LEU A 1 81 ? -18.949 7.206 27.331 1.00 73.38 81 LEU A N 1
ATOM 682 C CA . LEU A 1 81 ? -18.163 8.438 27.439 1.00 73.38 81 LEU A CA 1
ATOM 683 C C . LEU A 1 81 ? -18.824 9.419 28.403 1.00 73.38 81 LEU A C 1
ATOM 685 O O . LEU A 1 81 ? -18.115 9.997 29.213 1.00 73.38 81 LEU A O 1
ATOM 689 N N . LYS A 1 82 ? -20.155 9.578 28.371 1.00 74.75 82 LYS A N 1
ATOM 690 C CA . LYS A 1 82 ? -20.881 10.389 29.363 1.00 74.75 82 LYS A CA 1
ATOM 691 C C . LYS A 1 82 ? -20.657 9.870 30.781 1.00 74.75 82 LYS A C 1
ATOM 693 O O . LYS A 1 82 ? -20.192 10.619 31.625 1.00 74.75 82 LYS A O 1
ATOM 698 N N . GLU A 1 83 ? -20.887 8.577 30.997 1.00 78.88 83 GLU A N 1
ATOM 699 C CA . GLU A 1 83 ? -20.683 7.904 32.288 1.00 78.88 83 GLU A CA 1
ATOM 700 C C . GLU A 1 83 ? -19.223 7.977 32.763 1.00 78.88 83 GLU A C 1
ATOM 702 O O . GLU A 1 83 ? -18.959 7.983 33.965 1.00 78.88 83 GLU A O 1
ATOM 707 N N . THR A 1 84 ? -18.270 8.017 31.826 1.00 76.81 84 THR A N 1
ATOM 708 C CA . THR A 1 84 ? -16.836 8.177 32.110 1.00 76.81 84 THR A CA 1
ATOM 709 C C . THR A 1 84 ? -16.488 9.619 32.475 1.00 76.81 84 THR A C 1
ATOM 711 O O . THR A 1 84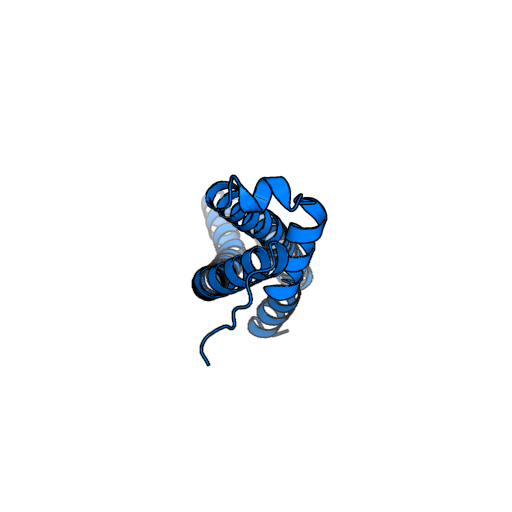 ? -15.748 9.832 33.423 1.00 76.81 84 THR A O 1
ATOM 714 N N . VAL A 1 85 ? -17.025 10.615 31.764 1.00 74.94 85 VAL A N 1
ATOM 715 C CA . VAL A 1 85 ? -16.760 12.046 32.017 1.00 74.94 85 VAL A CA 1
ATOM 716 C C . VAL A 1 85 ? -17.452 12.542 33.291 1.00 74.94 85 VAL A C 1
ATOM 718 O O . VAL A 1 85 ? -16.969 13.474 33.921 1.00 74.94 85 VAL A O 1
ATOM 721 N N . GLU A 1 86 ? -18.555 11.912 33.692 1.00 79.62 86 GLU A N 1
ATOM 722 C CA . GLU A 1 86 ? -19.255 12.181 34.955 1.00 79.62 86 GLU A CA 1
ATOM 723 C C . GLU A 1 86 ? -18.531 11.589 36.187 1.00 79.62 86 GLU A C 1
ATOM 725 O O . GLU A 1 86 ? -18.999 11.763 37.310 1.00 79.62 86 GLU A O 1
ATOM 730 N N . GLN A 1 87 ? -17.393 10.899 36.012 1.00 75.19 87 GLN A N 1
ATOM 731 C CA . GLN A 1 87 ? -16.566 10.434 37.131 1.00 75.19 87 GLN A CA 1
ATOM 732 C C . GLN A 1 87 ? -15.794 11.609 37.748 1.00 75.19 87 GLN A C 1
ATOM 734 O O . GLN A 1 87 ? -15.043 12.296 37.060 1.00 75.19 87 GLN A O 1
ATOM 739 N N . GLU A 1 88 ? -15.930 11.806 39.060 1.00 65.88 88 GLU A N 1
ATOM 740 C CA . GLU A 1 88 ? -15.138 12.800 39.804 1.00 65.88 88 GLU A CA 1
ATOM 741 C C . GLU A 1 88 ? -13.703 12.323 40.082 1.00 65.88 88 GLU A C 1
ATOM 743 O O . GLU A 1 88 ? -12.809 13.138 40.310 1.00 65.88 88 GLU A O 1
ATOM 748 N N . ASP A 1 89 ? -13.474 11.008 40.042 1.00 84.25 89 ASP A N 1
ATOM 749 C CA . ASP A 1 89 ? -12.162 10.408 40.254 1.00 84.25 89 ASP A CA 1
ATOM 750 C C . ASP A 1 89 ? -11.371 10.268 38.945 1.00 84.25 89 ASP A C 1
ATOM 752 O O . ASP A 1 89 ? -11.800 9.633 37.975 1.00 84.25 89 ASP A O 1
ATOM 756 N N . TRP A 1 90 ? -10.174 10.849 38.954 1.00 74.44 90 TRP A N 1
ATOM 757 C CA . TRP A 1 90 ? -9.274 10.915 37.813 1.00 74.44 90 TRP A CA 1
ATOM 758 C C . TRP A 1 90 ? -8.700 9.547 37.419 1.00 74.44 90 TRP A C 1
ATOM 760 O O . TRP A 1 90 ? -8.535 9.284 36.227 1.00 74.44 90 TRP A O 1
ATOM 770 N N . GLU A 1 91 ? -8.430 8.656 38.380 1.00 78.88 91 GLU A N 1
ATOM 771 C CA . GLU A 1 91 ? -7.923 7.309 38.073 1.00 78.88 91 GLU A CA 1
ATOM 772 C C . GLU A 1 91 ? -8.993 6.465 37.370 1.00 78.88 91 GLU A C 1
ATOM 774 O O . GLU A 1 91 ? -8.744 5.913 36.294 1.00 78.88 91 GLU A O 1
ATOM 779 N N . ASN A 1 92 ? -10.217 6.462 37.904 1.00 77.62 92 ASN A N 1
ATOM 780 C CA . ASN A 1 92 ? -11.363 5.787 37.291 1.00 77.62 92 ASN A CA 1
ATOM 781 C C . ASN A 1 92 ? -11.735 6.356 35.909 1.00 77.62 92 ASN A C 1
ATOM 783 O O . ASN A 1 92 ? -12.141 5.607 35.014 1.00 77.62 92 ASN A O 1
ATOM 787 N N . PHE A 1 93 ? -11.582 7.669 35.702 1.00 77.38 93 PHE A N 1
ATOM 788 C CA . PHE A 1 93 ? -11.732 8.284 34.381 1.00 77.38 93 PHE A CA 1
ATOM 789 C C . PHE A 1 93 ? -10.716 7.716 33.378 1.00 77.38 93 PHE A C 1
ATOM 791 O O . PHE A 1 93 ? -11.100 7.287 32.286 1.00 77.38 93 PHE A O 1
ATOM 798 N N . ILE A 1 94 ? -9.428 7.688 33.748 1.00 77.31 94 ILE A N 1
ATOM 799 C CA . ILE A 1 94 ? -8.352 7.188 32.882 1.00 77.31 94 ILE A CA 1
ATOM 800 C C . ILE A 1 94 ? -8.580 5.720 32.524 1.00 77.31 94 ILE A C 1
ATOM 802 O O . ILE A 1 94 ? -8.421 5.354 31.357 1.00 77.31 94 ILE A O 1
ATOM 806 N N . GLU A 1 95 ? -8.957 4.882 33.488 1.00 81.00 95 GLU A N 1
ATOM 807 C CA . GLU A 1 95 ? -9.187 3.453 33.265 1.00 81.00 95 GLU A CA 1
ATOM 808 C C . GLU A 1 95 ? -10.315 3.219 32.249 1.00 81.00 95 GLU A C 1
ATOM 810 O O . GLU A 1 95 ? -10.101 2.588 31.209 1.00 81.00 95 GLU A O 1
ATOM 815 N N . LYS A 1 96 ? -11.490 3.822 32.466 1.00 77.12 96 LYS A N 1
ATOM 816 C CA . LYS A 1 96 ? -12.647 3.658 31.570 1.00 77.12 96 LYS A CA 1
ATOM 817 C C . LYS A 1 96 ? -12.422 4.267 30.188 1.00 77.12 96 LYS A C 1
ATOM 819 O O . LYS A 1 96 ? -12.819 3.681 29.177 1.00 77.12 96 LYS A O 1
ATOM 824 N N . ALA A 1 97 ? -11.750 5.416 30.111 1.00 76.12 97 ALA A N 1
ATOM 825 C CA . ALA A 1 97 ? -11.352 5.995 28.833 1.00 76.12 97 ALA A CA 1
ATOM 826 C C . ALA A 1 97 ? -10.389 5.054 28.090 1.00 76.12 97 ALA A C 1
ATOM 828 O O . ALA A 1 97 ? -10.567 4.795 26.898 1.00 76.12 97 ALA A O 1
ATOM 829 N N . SER A 1 98 ? -9.414 4.480 28.799 1.00 79.50 98 SER A N 1
ATOM 830 C CA . SER A 1 98 ? -8.459 3.524 28.232 1.00 79.50 98 SER A CA 1
ATOM 831 C C . SER A 1 98 ? -9.148 2.269 27.706 1.00 79.50 98 SER A C 1
ATOM 833 O O . SER A 1 98 ? -8.773 1.786 26.641 1.00 79.50 98 SER A O 1
ATOM 835 N N . GLU A 1 99 ? -10.188 1.765 28.372 1.00 80.75 99 GLU A N 1
ATOM 836 C CA . GLU A 1 99 ? -10.986 0.641 27.868 1.00 80.75 99 GLU A CA 1
ATOM 837 C C . GLU A 1 99 ? -11.684 0.965 26.545 1.00 80.75 99 GLU A C 1
ATOM 839 O O . GLU A 1 99 ? -11.590 0.177 25.597 1.00 80.75 99 GLU A O 1
ATOM 844 N N . ILE A 1 100 ? -12.332 2.133 26.458 1.00 77.50 100 ILE A N 1
ATOM 845 C CA . ILE A 1 100 ? -13.013 2.613 25.246 1.00 77.50 100 ILE A CA 1
ATOM 846 C C . ILE A 1 100 ? -12.019 2.696 24.080 1.00 77.50 100 ILE A C 1
ATOM 848 O O . ILE A 1 100 ? -12.295 2.222 22.975 1.00 77.50 100 ILE A O 1
ATOM 852 N N . PHE A 1 101 ? -10.824 3.232 24.332 1.00 79.19 101 PHE A N 1
ATOM 853 C CA . PHE A 1 101 ? -9.771 3.306 23.323 1.00 79.19 101 PHE A CA 1
ATOM 854 C C . PHE A 1 101 ? -9.064 1.968 23.076 1.00 79.19 101 PHE A C 1
ATOM 856 O O . PHE A 1 101 ? -8.516 1.776 21.992 1.00 79.19 101 PHE A O 1
ATOM 863 N N . SER A 1 102 ? -9.103 1.009 24.006 1.00 82.00 102 SER A N 1
ATOM 864 C CA . SER A 1 102 ? -8.488 -0.313 23.827 1.00 82.00 102 SER A CA 1
ATOM 865 C C . SER A 1 102 ? -9.155 -1.106 22.702 1.00 82.00 102 SER A C 1
ATOM 867 O O . SER A 1 102 ? -8.481 -1.813 21.948 1.00 82.00 102 SER A O 1
ATOM 869 N N . GLU A 1 103 ? -10.474 -0.965 22.541 1.00 77.00 103 GLU A N 1
ATOM 870 C CA . GLU A 1 103 ? -11.230 -1.615 21.471 1.00 77.00 103 GLU A CA 1
ATOM 871 C C . GLU A 1 103 ? -10.804 -1.085 20.098 1.00 77.00 103 GLU A C 1
ATOM 873 O O . GLU A 1 103 ? -10.565 -1.869 19.172 1.00 77.00 103 GLU A O 1
ATOM 878 N N . PHE A 1 104 ? -10.631 0.235 19.990 1.00 79.56 104 PHE A N 1
ATOM 879 C CA . PHE A 1 104 ? -10.066 0.871 18.804 1.00 79.56 104 PHE A CA 1
ATOM 880 C C . PHE A 1 104 ? -8.599 0.476 18.588 1.00 79.56 104 PHE A C 1
ATOM 882 O O . PHE A 1 104 ? -8.204 0.133 17.476 1.00 79.56 104 PHE A O 1
ATOM 889 N N . GLY A 1 105 ? -7.798 0.432 19.654 1.00 81.44 105 GLY A N 1
ATOM 890 C CA . GLY A 1 105 ? -6.396 0.027 19.601 1.00 81.44 105 GLY A CA 1
ATOM 891 C C . GLY A 1 105 ? -6.217 -1.377 19.025 1.00 81.44 105 GLY A C 1
ATOM 892 O O . GLY A 1 105 ? -5.378 -1.583 18.150 1.00 81.44 105 GLY A O 1
ATOM 893 N N . LYS A 1 106 ? -7.060 -2.336 19.430 1.00 84.06 106 LYS A N 1
ATOM 894 C CA . LYS A 1 106 ? -7.048 -3.688 18.851 1.00 84.06 106 LYS A CA 1
ATOM 895 C C . LYS A 1 106 ? -7.438 -3.677 17.365 1.00 84.06 106 LYS A C 1
ATOM 897 O O . LYS A 1 106 ? -6.849 -4.414 16.582 1.00 84.06 106 LYS A O 1
ATOM 902 N N . LEU A 1 107 ? -8.399 -2.845 16.957 1.00 80.62 107 LEU A N 1
ATOM 903 C CA . LEU A 1 107 ? -8.781 -2.684 15.547 1.00 80.62 107 LEU A CA 1
ATOM 904 C C . LEU A 1 107 ? -7.633 -2.141 14.687 1.00 80.62 107 LEU A C 1
ATOM 906 O O . LEU A 1 107 ? -7.390 -2.653 13.594 1.00 80.62 107 LEU A O 1
ATOM 910 N N . VAL A 1 108 ? -6.912 -1.139 15.191 1.00 82.31 108 VAL A N 1
ATOM 911 C CA . VAL A 1 108 ? -5.731 -0.575 14.525 1.00 82.31 108 VAL A CA 1
ATOM 912 C C . VAL A 1 108 ? -4.610 -1.612 14.434 1.00 82.31 108 VAL A C 1
ATOM 914 O O . VAL A 1 108 ? -3.999 -1.754 13.378 1.00 82.31 108 VAL A O 1
ATOM 917 N N . GLN A 1 109 ? -4.368 -2.386 15.496 1.00 85.06 109 GLN A N 1
ATOM 918 C CA . GLN A 1 109 ? -3.365 -3.457 15.483 1.00 85.06 109 GLN A CA 1
ATOM 919 C C . GLN A 1 109 ? -3.675 -4.538 14.440 1.00 85.06 109 GLN A C 1
ATOM 921 O O . GLN A 1 109 ? -2.777 -4.947 13.701 1.00 85.06 109 GLN A O 1
ATOM 926 N N . ASP A 1 110 ? -4.933 -4.976 14.344 1.00 85.50 110 ASP A N 1
ATOM 927 C CA . ASP A 1 110 ? -5.360 -5.952 13.334 1.00 85.50 110 ASP A CA 1
ATOM 928 C C . ASP A 1 110 ? -5.160 -5.400 11.915 1.00 85.50 110 ASP A C 1
ATOM 930 O O . ASP A 1 110 ? -4.628 -6.084 11.035 1.00 85.50 110 ASP A O 1
ATOM 934 N N . PHE A 1 111 ? -5.529 -4.133 11.701 1.00 83.69 111 PHE A N 1
ATOM 935 C CA . PHE A 1 111 ? -5.311 -3.444 10.434 1.00 83.69 111 PHE A CA 1
ATOM 936 C C . PHE A 1 111 ? -3.820 -3.374 10.068 1.00 83.69 111 PHE A C 1
ATOM 938 O O . PHE A 1 111 ? -3.449 -3.786 8.968 1.00 83.69 111 PHE A O 1
ATOM 945 N N . GLU A 1 112 ? -2.954 -2.932 10.983 1.00 84.25 112 GLU A N 1
ATOM 946 C CA . GLU A 1 112 ? -1.505 -2.831 10.756 1.00 84.25 112 GLU A CA 1
ATOM 947 C C . GLU A 1 112 ? -0.852 -4.186 10.486 1.00 84.25 112 GLU A C 1
ATOM 949 O O . GLU A 1 112 ? 0.012 -4.301 9.611 1.00 84.25 112 GLU A O 1
ATOM 954 N N . LYS A 1 113 ? -1.281 -5.239 11.189 1.00 86.56 113 LYS A N 1
ATOM 955 C CA . LYS A 1 113 ? -0.805 -6.604 10.943 1.00 86.56 113 LYS A CA 1
ATOM 956 C C . LYS A 1 113 ? -1.103 -7.034 9.507 1.00 86.56 113 LYS A C 1
ATOM 958 O O . LYS A 1 113 ? -0.215 -7.526 8.804 1.00 86.56 113 LYS A O 1
ATOM 963 N N . ASP A 1 114 ? -2.329 -6.808 9.048 1.00 83.19 114 ASP A N 1
ATOM 964 C CA . ASP A 1 114 ? -2.740 -7.165 7.693 1.00 83.19 114 ASP A CA 1
ATOM 965 C C . ASP A 1 114 ? -2.058 -6.303 6.629 1.00 83.19 114 ASP A C 1
ATOM 967 O O . ASP A 1 114 ? -1.649 -6.817 5.583 1.00 83.19 114 ASP A O 1
ATOM 971 N N . MET A 1 115 ? -1.878 -5.010 6.899 1.00 83.44 115 MET A N 1
ATOM 972 C CA . MET A 1 115 ? -1.125 -4.105 6.032 1.00 83.44 115 MET A CA 1
ATOM 973 C C . MET A 1 115 ? 0.347 -4.508 5.941 1.00 83.44 115 MET A C 1
ATOM 975 O O . MET A 1 115 ? 0.916 -4.556 4.851 1.00 83.44 115 MET A O 1
ATOM 979 N N . GLY A 1 116 ? 0.961 -4.909 7.055 1.00 83.62 116 GLY A N 1
ATOM 980 C CA . GLY A 1 116 ? 2.310 -5.473 7.091 1.00 83.62 116 GLY A CA 1
ATOM 981 C C . GLY A 1 116 ? 2.466 -6.696 6.183 1.00 83.62 116 GLY A C 1
ATOM 982 O O . GLY A 1 116 ? 3.418 -6.770 5.402 1.00 83.62 116 GLY A O 1
ATOM 983 N N . ASN A 1 117 ? 1.507 -7.623 6.223 1.00 83.00 117 ASN A N 1
ATOM 984 C CA . ASN A 1 117 ? 1.501 -8.799 5.349 1.00 83.00 117 ASN A CA 1
ATOM 985 C C . ASN A 1 117 ? 1.337 -8.417 3.870 1.00 83.00 117 ASN A C 1
ATOM 987 O O . ASN A 1 117 ? 2.075 -8.918 3.017 1.00 83.00 117 ASN A O 1
ATOM 991 N N . LYS A 1 118 ? 0.429 -7.481 3.560 1.00 81.75 118 LYS A N 1
ATOM 992 C CA . LYS A 1 118 ? 0.251 -6.959 2.197 1.00 81.75 118 LYS A CA 1
ATOM 993 C C . LYS A 1 118 ? 1.513 -6.273 1.674 1.00 81.75 118 LYS A C 1
ATOM 995 O O . LYS A 1 118 ? 1.890 -6.525 0.532 1.00 81.75 118 LYS A O 1
ATOM 1000 N N . ARG A 1 119 ? 2.203 -5.470 2.494 1.00 80.69 119 ARG A N 1
ATOM 1001 C CA . ARG A 1 119 ? 3.470 -4.808 2.127 1.00 80.69 119 ARG A CA 1
ATOM 1002 C C . ARG A 1 119 ? 4.536 -5.822 1.712 1.00 80.69 119 ARG A C 1
ATOM 1004 O O . ARG A 1 119 ? 5.155 -5.643 0.664 1.00 80.69 119 ARG A O 1
ATOM 1011 N N . LYS A 1 120 ? 4.694 -6.909 2.476 1.00 81.62 120 LYS A N 1
ATOM 1012 C CA . LYS A 1 120 ? 5.639 -7.995 2.161 1.00 81.62 120 LYS A CA 1
ATOM 1013 C C . LYS A 1 120 ? 5.287 -8.707 0.852 1.00 81.62 120 LYS A C 1
ATOM 1015 O O . LYS A 1 120 ? 6.146 -8.851 -0.010 1.00 81.62 120 LYS A O 1
ATOM 1020 N N . ALA A 1 121 ? 4.022 -9.090 0.672 1.00 81.69 121 ALA A N 1
ATOM 1021 C CA . ALA A 1 121 ? 3.556 -9.747 -0.553 1.00 81.69 121 ALA A CA 1
ATOM 1022 C C . ALA A 1 121 ? 3.649 -8.837 -1.793 1.00 81.69 121 ALA A C 1
ATOM 1024 O O . ALA A 1 121 ? 3.902 -9.307 -2.903 1.00 81.69 121 ALA A O 1
ATOM 1025 N N . ARG A 1 122 ? 3.451 -7.527 -1.607 1.00 81.62 122 ARG A N 1
ATOM 1026 C CA . ARG A 1 122 ? 3.567 -6.519 -2.660 1.00 81.62 122 ARG A CA 1
ATOM 1027 C C . ARG A 1 122 ? 5.012 -6.320 -3.099 1.00 81.62 122 ARG A C 1
ATOM 1029 O O . ARG A 1 122 ? 5.227 -6.269 -4.298 1.00 81.62 122 ARG A O 1
ATOM 1036 N N . GLY A 1 123 ? 5.969 -6.198 -2.176 1.00 79.44 123 GLY A N 1
ATOM 1037 C CA . GLY A 1 123 ? 7.354 -5.818 -2.497 1.00 79.44 123 GLY A CA 1
ATOM 1038 C C . GLY A 1 123 ? 7.965 -6.648 -3.630 1.00 79.44 123 GLY A C 1
ATOM 1039 O O . GLY A 1 123 ? 8.378 -6.087 -4.642 1.00 79.44 123 GLY A O 1
ATOM 1040 N N . GLY A 1 124 ? 7.906 -7.980 -3.518 1.00 82.75 124 GLY A N 1
ATOM 1041 C CA . GLY A 1 124 ? 8.409 -8.884 -4.562 1.00 82.75 124 GLY A CA 1
ATOM 1042 C C . GLY A 1 124 ? 7.682 -8.721 -5.902 1.00 82.75 124 GLY A C 1
ATOM 1043 O O . GLY A 1 124 ? 8.315 -8.491 -6.930 1.00 82.75 124 GLY A O 1
ATOM 1044 N N . LYS A 1 125 ? 6.342 -8.730 -5.891 1.00 83.69 125 LYS A N 1
ATOM 1045 C CA . LYS A 1 125 ? 5.535 -8.581 -7.117 1.00 83.69 125 LYS A CA 1
ATOM 1046 C C . LYS A 1 125 ? 5.685 -7.211 -7.779 1.00 83.69 125 LYS A C 1
ATOM 1048 O O . LYS A 1 125 ? 5.654 -7.112 -9.002 1.00 83.69 125 LYS A O 1
ATOM 1053 N N . SER A 1 126 ? 5.796 -6.145 -6.991 1.00 85.56 126 SER A N 1
ATOM 1054 C CA . SER A 1 126 ? 6.015 -4.788 -7.489 1.00 85.56 126 SER A CA 1
ATOM 1055 C C . SER A 1 126 ? 7.359 -4.691 -8.187 1.00 85.56 126 SER A C 1
ATOM 1057 O O . SER A 1 126 ? 7.416 -4.172 -9.297 1.00 85.56 126 SER A O 1
ATOM 1059 N N . PHE A 1 127 ? 8.411 -5.232 -7.574 1.00 88.50 127 PHE A N 1
ATOM 1060 C CA . PHE A 1 127 ? 9.748 -5.229 -8.149 1.00 88.50 127 PHE A CA 1
ATOM 1061 C C . PHE A 1 127 ? 9.783 -5.924 -9.517 1.00 88.50 127 PHE A C 1
ATOM 1063 O O . PHE A 1 127 ? 10.192 -5.315 -10.505 1.00 88.50 127 PHE A O 1
ATOM 1070 N N . GLU A 1 128 ? 9.262 -7.151 -9.607 1.00 89.50 128 GLU A N 1
ATOM 1071 C CA . GLU A 1 128 ? 9.187 -7.913 -10.864 1.00 89.50 128 GLU A CA 1
ATOM 1072 C C . GLU A 1 128 ? 8.448 -7.138 -11.966 1.00 89.50 128 GLU A C 1
ATOM 1074 O O . GLU A 1 128 ? 8.927 -7.021 -13.098 1.00 89.50 128 GLU A O 1
ATOM 1079 N N . LYS A 1 129 ? 7.295 -6.549 -11.626 1.00 90.62 129 LYS A N 1
ATOM 1080 C CA . LYS A 1 129 ? 6.477 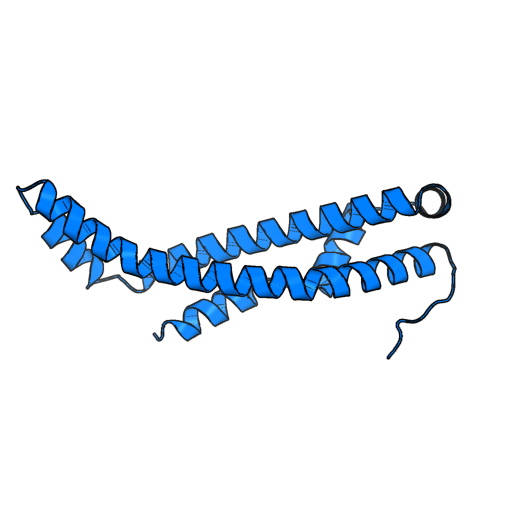-5.771 -12.566 1.00 90.62 129 LYS A CA 1
ATOM 1081 C C . LYS A 1 129 ? 7.157 -4.482 -13.017 1.00 90.62 129 LYS A C 1
ATOM 1083 O O . LYS A 1 129 ? 7.057 -4.126 -14.191 1.00 90.62 129 LYS A O 1
ATOM 1088 N N . ILE A 1 130 ? 7.847 -3.784 -12.116 1.00 92.19 130 ILE A N 1
ATOM 1089 C CA . ILE A 1 130 ? 8.588 -2.563 -12.449 1.00 92.19 130 ILE A CA 1
ATOM 1090 C C . ILE A 1 130 ? 9.731 -2.891 -13.410 1.00 92.19 130 ILE A C 1
ATOM 1092 O O . ILE A 1 130 ? 9.868 -2.223 -14.437 1.00 92.19 130 ILE A O 1
ATOM 1096 N N . VAL A 1 131 ? 10.516 -3.934 -13.120 1.00 93.06 131 VAL A N 1
ATOM 1097 C CA . VAL A 1 131 ? 11.627 -4.363 -13.981 1.00 93.06 131 VAL A CA 1
ATOM 1098 C C . VAL A 1 131 ? 11.117 -4.707 -15.378 1.00 93.06 131 VAL A C 1
ATOM 1100 O O . VAL A 1 131 ? 11.628 -4.167 -16.361 1.00 93.06 131 VAL A O 1
ATOM 1103 N N . LEU A 1 132 ? 10.058 -5.519 -15.474 1.00 93.31 132 LEU A N 1
ATOM 1104 C CA . LEU A 1 132 ? 9.413 -5.850 -16.746 1.00 93.31 132 LEU A CA 1
ATOM 1105 C C . LEU A 1 132 ? 8.983 -4.587 -17.509 1.00 93.31 132 LEU A C 1
ATOM 1107 O O . LEU A 1 132 ? 9.246 -4.453 -18.706 1.00 93.31 132 LEU A O 1
ATOM 1111 N N . LYS A 1 133 ? 8.329 -3.642 -16.823 1.00 92.62 133 LYS A N 1
ATOM 1112 C CA . LYS A 1 133 ? 7.823 -2.404 -17.429 1.00 92.62 133 LYS A CA 1
ATOM 1113 C C . LYS A 1 133 ? 8.955 -1.522 -17.955 1.00 92.62 133 LYS A C 1
ATOM 1115 O O . LYS A 1 133 ? 8.856 -1.026 -19.075 1.00 92.62 133 LYS A O 1
ATOM 1120 N N . LEU A 1 134 ? 10.043 -1.369 -17.198 1.00 94.00 134 LEU A N 1
ATOM 1121 C CA . LEU A 1 134 ? 11.207 -0.582 -17.610 1.00 94.00 134 LEU A CA 1
ATOM 1122 C C . LEU A 1 134 ? 11.951 -1.222 -18.791 1.00 94.00 134 LEU A C 1
ATOM 1124 O O . LEU A 1 134 ? 12.302 -0.509 -19.731 1.00 94.00 134 LEU A O 1
ATOM 1128 N N . LEU A 1 135 ? 12.152 -2.545 -18.779 1.00 94.44 135 LEU A N 1
ATOM 1129 C CA . LEU A 1 135 ? 12.803 -3.283 -19.870 1.00 94.44 135 LEU A CA 1
ATOM 1130 C C . LEU A 1 135 ? 12.005 -3.186 -21.177 1.00 94.44 135 LEU A C 1
ATOM 1132 O O . LEU A 1 135 ? 12.549 -2.779 -22.208 1.00 94.44 135 LEU A O 1
ATOM 1136 N N . ASN A 1 136 ? 10.697 -3.446 -21.116 1.00 93.88 136 ASN A N 1
ATOM 1137 C CA . ASN A 1 136 ? 9.810 -3.290 -22.269 1.00 93.88 136 ASN A CA 1
ATOM 1138 C C . ASN A 1 136 ? 9.804 -1.840 -22.782 1.00 93.88 136 ASN A C 1
ATOM 1140 O O . ASN A 1 136 ? 9.824 -1.604 -23.991 1.00 93.88 136 ASN A O 1
ATOM 1144 N N . PHE A 1 137 ? 9.840 -0.851 -21.881 1.00 93.69 137 PHE A N 1
ATOM 1145 C CA . PHE A 1 137 ? 9.863 0.564 -22.253 1.00 93.69 137 PHE A CA 1
ATOM 1146 C C . PHE A 1 137 ? 11.118 0.970 -23.042 1.00 93.69 137 PHE A C 1
ATOM 1148 O O . PHE A 1 137 ? 11.022 1.796 -23.956 1.00 93.69 137 PHE A O 1
ATOM 1155 N N . ILE A 1 138 ? 12.276 0.371 -22.740 1.00 94.69 138 ILE A N 1
ATOM 1156 C CA . ILE A 1 138 ? 13.526 0.576 -23.495 1.00 94.69 138 ILE A CA 1
ATOM 1157 C C . ILE A 1 138 ? 13.679 -0.367 -24.700 1.00 94.69 138 ILE A C 1
ATOM 1159 O O . ILE A 1 138 ? 14.700 -0.312 -25.385 1.00 94.69 138 ILE A O 1
ATOM 1163 N N . GLY A 1 139 ? 12.662 -1.183 -24.997 1.00 92.12 139 GLY A N 1
ATOM 1164 C CA . GLY A 1 139 ? 12.613 -2.057 -26.171 1.00 92.12 139 GLY A CA 1
ATOM 1165 C C . GLY A 1 139 ? 13.262 -3.430 -25.984 1.00 92.12 139 GLY A C 1
ATOM 1166 O O . GLY A 1 139 ? 13.484 -4.127 -26.973 1.00 92.12 139 GLY A O 1
ATOM 1167 N N . VAL A 1 140 ? 13.566 -3.833 -24.749 1.00 93.06 140 VAL A N 1
ATOM 1168 C CA . VAL A 1 140 ? 14.028 -5.192 -24.438 1.00 93.06 140 VAL A CA 1
ATOM 1169 C C . VAL A 1 140 ? 12.804 -6.089 -24.289 1.00 93.06 140 VAL A C 1
ATOM 1171 O O . VAL A 1 140 ? 11.952 -5.829 -23.447 1.00 93.06 140 VAL A O 1
ATOM 1174 N N . LYS A 1 141 ? 12.706 -7.139 -25.112 1.00 89.81 141 LYS A N 1
ATOM 1175 C CA . LYS A 1 141 ? 11.635 -8.137 -24.995 1.00 89.81 141 LYS A CA 1
ATOM 1176 C C . LYS A 1 141 ? 11.920 -9.055 -23.808 1.00 89.81 141 LYS A C 1
ATOM 1178 O O . LYS A 1 141 ? 12.972 -9.688 -23.769 1.00 89.81 141 LYS A O 1
ATOM 1183 N N . CYS A 1 142 ? 10.983 -9.145 -22.875 1.00 88.31 142 CYS A N 1
ATOM 1184 C CA . CYS A 1 142 ? 11.078 -10.009 -21.701 1.00 88.31 142 CYS A CA 1
ATOM 1185 C C . CYS A 1 142 ? 9.688 -10.430 -21.213 1.00 88.31 142 CYS A C 1
ATOM 1187 O O . CYS A 1 142 ? 8.700 -9.737 -21.460 1.00 88.31 142 CYS A O 1
ATOM 1189 N N . GLU A 1 143 ? 9.632 -11.546 -20.491 1.00 83.19 143 GLU A N 1
ATOM 1190 C CA . GLU A 1 143 ? 8.419 -12.109 -19.894 1.00 83.19 143 GLU A CA 1
ATOM 1191 C C . GLU A 1 143 ? 8.684 -12.464 -18.426 1.00 83.19 143 GLU A C 1
ATOM 1193 O O . GLU A 1 143 ? 9.828 -12.709 -18.038 1.00 83.19 143 GLU A O 1
ATOM 1198 N N . VAL A 1 144 ? 7.633 -12.479 -17.604 1.00 77.75 144 VAL A N 1
ATOM 1199 C CA . VAL A 1 144 ? 7.729 -12.943 -16.213 1.00 77.75 144 VAL A CA 1
ATOM 1200 C C . VAL A 1 144 ? 7.608 -14.471 -16.212 1.00 77.75 144 VAL A C 1
ATOM 1202 O O . VAL A 1 144 ? 6.673 -14.979 -16.841 1.00 77.75 144 VAL A O 1
ATOM 1205 N N . PRO A 1 145 ? 8.511 -15.208 -15.537 1.00 76.88 145 PRO A N 1
ATOM 1206 C CA . PRO A 1 145 ? 8.393 -16.656 -15.397 1.00 76.88 145 PRO A CA 1
ATOM 1207 C C . PRO A 1 145 ? 7.033 -17.035 -14.799 1.00 76.88 145 PRO A C 1
ATOM 1209 O O . PRO A 1 145 ? 6.561 -16.370 -13.876 1.00 76.88 145 PRO A O 1
ATOM 1212 N N . ARG A 1 146 ? 6.398 -18.071 -15.355 1.00 68.56 146 ARG A N 1
ATOM 1213 C CA . ARG A 1 146 ? 5.114 -18.592 -14.868 1.00 68.56 146 ARG A CA 1
ATOM 1214 C C . ARG A 1 146 ? 5.295 -19.536 -13.691 1.00 68.56 146 ARG A C 1
ATOM 1216 O O . ARG A 1 146 ? 6.253 -20.336 -13.741 1.00 68.56 146 ARG A O 1
#

Sequence (146 aa):
MGREKILQSVKSEIPSVDKILEEAWNELKFTRNFVKKCFGSALILFEEKANEIYRDYEKKALVKLSEYWIELQKEEIKRRLKETVEQEDWENFIEKASEIFSEFGKLVQDFEKDMGNKRKARGGKSFEKIVLKLLNFIGVKCEVPR

pLDDT: mean 83.56, std 8.15, range [51.66, 94.69]

Secondary structure (DSSP, 8-state):
--HHHHHHHHHHTS--HHHHHHHHHHHH---HHHHHH-HHHHHHHHHHHHHHHHHHHHHHHHHHHHHHHHHTTTTHHHHHHHHHHT-S-HHHHHHHHHHHHHHHHHHHHHHHHHHHHHHHHHHHHHHHHHHHHHHHHTT-------

Foldseek 3Di:
DDLVVLLVVLVVQQDDLVVLLVVLCVVVVDDLVCCVVPVVVQLVSSVVSSVVSRVVSLVVSLVSSVVVLVVVPVPPVVVLLVVLVPDPDPVSSVVSVVVSVVVVVVSVVVNVVVVVVVVVVSVVVSSQVSSCVSCVSNPHDDDDDD